Protein AF-A0A4Y9KTY2-F1 (afdb_monomer_lite)

Organism: NCBI:txid2560054

Foldseek 3Di:
DFFPDDPDLQWTQDPVRFIKGWQPVCSVVCVPGDRGFDWDWAADPDPFAGIWIAGPPPRDITGIHGPPDDTPVVVSVVVVVVPPDPDDDPPDDDDDDDDDD

Structure (mmCIF, N/CA/C/O backbone):
data_AF-A0A4Y9KTY2-F1
#
_entry.id   AF-A0A4Y9KTY2-F1
#
loop_
_atom_site.group_PDB
_atom_site.id
_atom_site.type_symbol
_atom_site.label_atom_id
_atom_site.label_alt_id
_atom_site.label_comp_id
_atom_site.label_asym_id
_atom_site.label_entity_id
_atom_site.label_seq_id
_atom_site.pdbx_PDB_ins_code
_atom_site.Cartn_x
_atom_site.Cartn_y
_atom_site.Cartn_z
_atom_site.occupancy
_atom_site.B_iso_or_equiv
_atom_site.auth_seq_id
_atom_site.auth_comp_id
_atom_site.auth_asym_id
_atom_site.auth_atom_id
_atom_site.pdbx_PDB_model_num
ATOM 1 N N . MET A 1 1 ? -11.300 4.063 4.459 1.00 90.00 1 MET A N 1
ATOM 2 C CA . MET A 1 1 ? -10.737 3.068 5.389 1.00 90.00 1 MET A CA 1
ATOM 3 C C . MET A 1 1 ? -9.596 3.715 6.153 1.00 90.00 1 MET A C 1
ATOM 5 O O . MET A 1 1 ? -8.937 4.586 5.604 1.00 90.00 1 MET A O 1
ATOM 9 N N . LYS A 1 2 ? -9.332 3.304 7.390 1.00 86.00 2 LYS A N 1
ATOM 10 C CA . LYS A 1 2 ? -8.230 3.799 8.232 1.00 86.00 2 LYS A CA 1
ATOM 11 C C . LYS A 1 2 ? -7.256 2.686 8.579 1.00 86.00 2 LYS A C 1
ATOM 13 O O . LYS A 1 2 ? -7.595 1.511 8.475 1.00 86.00 2 LYS A O 1
ATOM 18 N N . ILE A 1 3 ? -6.055 3.059 9.012 1.00 84.38 3 ILE A N 1
ATOM 19 C CA . ILE A 1 3 ? -5.030 2.098 9.423 1.00 84.38 3 ILE A CA 1
ATOM 20 C C . ILE A 1 3 ? -5.343 1.627 10.843 1.00 84.38 3 ILE A C 1
ATOM 22 O O . ILE A 1 3 ? -5.365 2.417 11.787 1.00 84.38 3 ILE A O 1
ATOM 26 N N . ARG A 1 4 ? -5.560 0.322 11.000 1.00 81.31 4 ARG A N 1
ATOM 27 C CA . ARG A 1 4 ? -5.819 -0.314 12.292 1.00 81.31 4 ARG A CA 1
ATOM 28 C C . ARG A 1 4 ? -4.532 -0.738 12.985 1.00 81.31 4 ARG A C 1
ATOM 30 O O . ARG A 1 4 ? -4.388 -0.545 14.189 1.00 81.31 4 ARG A O 1
ATOM 37 N N . THR A 1 5 ? -3.595 -1.331 12.252 1.00 75.31 5 THR A N 1
ATOM 38 C CA . THR A 1 5 ? -2.287 -1.747 12.774 1.00 75.31 5 THR A CA 1
ATOM 39 C C . THR A 1 5 ? -1.269 -1.800 11.637 1.00 75.31 5 THR A C 1
ATOM 41 O O . THR A 1 5 ? -1.588 -2.174 10.511 1.00 75.31 5 THR A O 1
ATOM 44 N N . HIS A 1 6 ? -0.031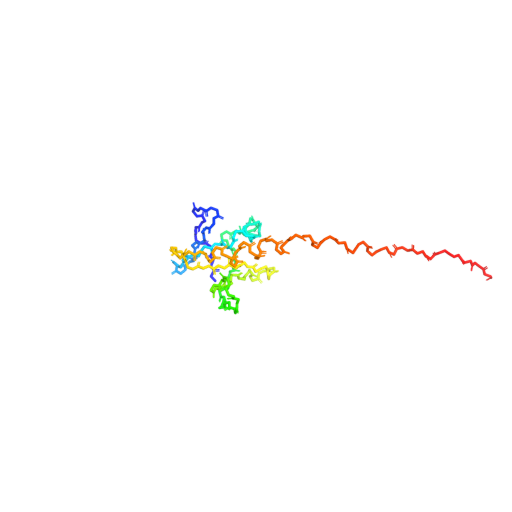 -1.425 11.947 1.00 67.88 6 HIS A N 1
ATOM 45 C CA . HIS A 1 6 ? 1.127 -1.543 11.065 1.00 67.88 6 HIS A CA 1
ATOM 46 C C . HIS A 1 6 ? 2.134 -2.474 11.754 1.00 67.88 6 HIS A C 1
ATOM 48 O O . HIS A 1 6 ? 3.025 -2.014 12.468 1.00 67.88 6 HIS A O 1
ATOM 54 N N . ALA A 1 7 ? 1.881 -3.786 11.677 1.00 53.47 7 ALA A N 1
ATOM 55 C CA . ALA A 1 7 ? 2.552 -4.781 12.525 1.00 53.47 7 ALA A CA 1
ATOM 56 C C . ALA A 1 7 ? 3.957 -5.160 12.033 1.00 53.47 7 ALA A C 1
ATOM 58 O O . ALA A 1 7 ? 4.797 -5.570 12.825 1.00 53.47 7 ALA A O 1
ATOM 59 N N . GLU A 1 8 ? 4.250 -4.974 10.753 1.00 55.88 8 GLU A N 1
ATOM 60 C CA . GLU A 1 8 ? 5.555 -5.216 10.144 1.00 55.88 8 GLU A CA 1
ATOM 61 C C . GLU A 1 8 ? 5.693 -4.162 9.045 1.00 55.88 8 GLU A C 1
ATOM 63 O O . GLU A 1 8 ? 4.695 -3.854 8.400 1.00 55.88 8 GLU A O 1
ATOM 68 N N . SER A 1 9 ? 6.873 -3.568 8.818 1.00 67.81 9 SER A N 1
ATOM 69 C CA . SER A 1 9 ? 7.013 -2.354 7.979 1.00 67.81 9 SER A CA 1
ATOM 70 C C . SER A 1 9 ? 6.463 -2.448 6.545 1.00 67.81 9 SER A C 1
ATOM 72 O O . SER A 1 9 ? 6.452 -1.451 5.836 1.00 67.81 9 SER A O 1
ATOM 74 N N . HIS A 1 10 ? 6.055 -3.639 6.114 1.00 80.44 10 HIS A N 1
ATOM 75 C CA . HIS A 1 10 ? 5.570 -3.979 4.789 1.00 80.44 10 HIS A CA 1
ATOM 76 C C . HIS A 1 10 ? 4.113 -4.476 4.762 1.00 80.44 10 HIS A C 1
ATOM 78 O O . HIS A 1 10 ? 3.642 -4.794 3.675 1.00 80.44 10 HIS A O 1
ATOM 84 N N . VAL A 1 11 ? 3.391 -4.540 5.892 1.00 88.94 11 VAL A N 1
ATOM 85 C CA . VAL A 1 11 ? 1.968 -4.938 5.938 1.00 88.94 11 VAL A CA 1
ATOM 86 C C . VAL A 1 11 ? 1.124 -3.898 6.675 1.00 88.94 11 VAL A C 1
ATOM 88 O O . VAL A 1 11 ? 1.424 -3.512 7.806 1.00 88.94 11 VAL A O 1
ATOM 91 N N . VAL A 1 12 ? 0.027 -3.482 6.042 1.00 89.44 12 VAL A N 1
ATOM 92 C CA . VAL A 1 12 ? -1.005 -2.609 6.620 1.00 89.44 12 VAL A CA 1
ATOM 93 C C . VAL A 1 12 ? -2.280 -3.411 6.853 1.00 89.44 12 VAL A C 1
ATOM 95 O O . VAL A 1 12 ? -2.798 -4.026 5.922 1.00 89.44 12 VAL A O 1
ATOM 98 N N . GLU A 1 13 ? -2.809 -3.352 8.076 1.00 91.88 13 GLU A N 1
ATOM 99 C CA . GLU A 1 13 ? -4.176 -3.772 8.391 1.00 91.88 13 GLU A CA 1
ATOM 100 C C . GLU A 1 13 ? -5.106 -2.554 8.391 1.00 91.88 13 GLU A C 1
ATOM 102 O O . GLU A 1 13 ? -4.823 -1.549 9.055 1.00 91.88 13 GLU A O 1
ATOM 107 N N . LEU A 1 14 ? -6.216 -2.648 7.661 1.00 91.62 14 LEU A N 1
ATOM 108 C CA . LEU A 1 14 ? -7.257 -1.625 7.595 1.00 91.62 14 LEU A CA 1
ATOM 109 C C . LEU A 1 14 ? -8.387 -1.896 8.604 1.00 91.62 14 LEU A C 1
ATOM 111 O O . LEU A 1 14 ? -8.494 -2.978 9.179 1.00 91.62 14 LEU A O 1
ATOM 115 N N . ASP A 1 15 ? -9.241 -0.900 8.846 1.00 91.31 15 ASP A N 1
ATOM 116 C CA . ASP A 1 15 ? -10.339 -0.983 9.822 1.00 91.31 15 ASP A CA 1
ATOM 117 C C . ASP A 1 15 ? -11.402 -2.046 9.497 1.00 91.31 15 ASP A C 1
ATOM 119 O O . ASP A 1 15 ? -12.045 -2.567 10.409 1.00 91.31 15 ASP A O 1
ATOM 123 N N . ASP A 1 16 ? -11.532 -2.420 8.224 1.00 90.00 16 ASP A N 1
ATOM 124 C CA . ASP A 1 16 ? -12.403 -3.504 7.762 1.00 90.00 16 ASP A CA 1
ATOM 125 C C . ASP A 1 16 ? -11.798 -4.906 7.979 1.00 90.00 16 ASP A C 1
ATOM 127 O O . ASP A 1 16 ? -12.425 -5.914 7.655 1.00 90.00 16 ASP A O 1
ATOM 131 N N . GLY A 1 17 ? -10.585 -4.977 8.540 1.00 91.00 17 GLY A N 1
ATOM 132 C CA . GLY A 1 17 ? -9.838 -6.209 8.782 1.00 91.00 17 GLY A CA 1
ATOM 133 C C . GLY A 1 17 ? -9.058 -6.717 7.568 1.00 91.00 17 GLY A C 1
ATOM 134 O O . GLY A 1 17 ? -8.414 -7.761 7.667 1.00 91.00 17 GLY A O 1
ATOM 135 N N . SER A 1 18 ? -9.086 -6.010 6.433 1.00 92.19 18 SER A N 1
ATOM 136 C CA . SER A 1 18 ? -8.275 -6.376 5.272 1.00 92.19 18 SER A CA 1
ATOM 137 C C . SER A 1 18 ? -6.790 -6.092 5.519 1.00 92.19 18 SER A C 1
ATOM 139 O O . SER A 1 18 ? -6.420 -5.119 6.181 1.00 92.19 18 SER A O 1
ATOM 141 N N . GLN A 1 19 ? -5.927 -6.962 4.990 1.00 93.50 19 GLN A N 1
ATOM 142 C CA . GLN A 1 19 ? -4.478 -6.879 5.159 1.00 93.50 19 GLN A CA 1
ATOM 143 C C . GLN A 1 19 ? -3.775 -6.842 3.805 1.00 93.50 19 GLN A C 1
ATOM 145 O O . GLN A 1 19 ? -4.058 -7.650 2.916 1.00 93.50 19 GLN A O 1
ATOM 150 N N . TRP A 1 20 ? -2.832 -5.912 3.672 1.00 94.25 20 TRP A N 1
ATOM 151 C CA . TRP A 1 20 ? -2.203 -5.573 2.401 1.00 94.25 20 TRP A CA 1
ATOM 152 C C . TRP A 1 20 ? -0.690 -5.495 2.542 1.00 94.25 20 TRP A C 1
ATOM 154 O O . TRP A 1 20 ? -0.183 -4.776 3.404 1.00 94.25 20 TRP A O 1
ATOM 164 N N . GLN A 1 21 ? 0.027 -6.200 1.670 1.00 93.50 21 GLN A N 1
ATOM 165 C CA . GLN A 1 21 ? 1.473 -6.063 1.543 1.00 93.50 21 GLN A CA 1
ATOM 166 C C . GLN A 1 21 ? 1.807 -4.854 0.674 1.00 93.50 21 GLN A C 1
ATOM 168 O O . GLN A 1 21 ? 1.307 -4.734 -0.443 1.00 93.50 21 GLN A O 1
ATOM 173 N N . ILE A 1 22 ? 2.682 -3.986 1.169 1.00 92.38 22 ILE A N 1
ATOM 174 C CA . ILE A 1 22 ? 3.171 -2.796 0.476 1.00 92.38 22 ILE A CA 1
ATOM 175 C C . ILE A 1 22 ? 4.273 -3.184 -0.508 1.00 92.38 22 ILE A C 1
ATOM 177 O O . ILE A 1 22 ? 5.197 -3.927 -0.170 1.00 92.38 22 ILE A O 1
ATOM 181 N N . PHE A 1 23 ? 4.200 -2.643 -1.725 1.00 92.81 23 PHE A N 1
ATOM 182 C CA . PHE A 1 23 ? 5.260 -2.808 -2.710 1.00 92.81 23 PHE A CA 1
ATOM 183 C C . PHE A 1 23 ? 6.596 -2.281 -2.160 1.00 92.81 23 PHE A C 1
ATOM 185 O O . PHE A 1 23 ? 6.646 -1.139 -1.695 1.00 92.81 23 PHE A O 1
ATOM 192 N N . PRO A 1 24 ? 7.707 -3.038 -2.261 1.00 89.44 24 PRO A N 1
ATOM 193 C CA . PRO A 1 24 ? 8.978 -2.657 -1.643 1.00 89.44 24 PRO A CA 1
ATOM 194 C C . PRO A 1 24 ? 9.491 -1.257 -2.013 1.00 89.44 24 PRO A C 1
ATOM 196 O O . PRO A 1 24 ? 10.088 -0.577 -1.182 1.00 89.44 24 PRO A O 1
ATOM 199 N N . GLY A 1 25 ? 9.247 -0.801 -3.247 1.00 90.12 25 GLY A N 1
ATOM 200 C CA . GLY A 1 25 ? 9.654 0.533 -3.702 1.00 90.12 25 GLY A CA 1
ATOM 201 C C . GLY A 1 25 ? 8.833 1.692 -3.123 1.00 90.12 25 GLY A C 1
ATO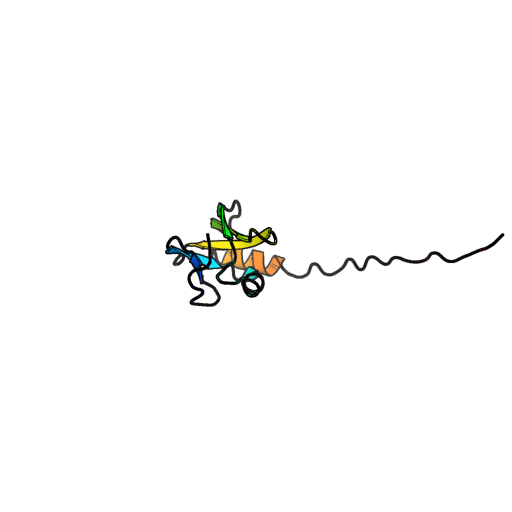M 202 O O . GLY A 1 25 ? 9.290 2.829 -3.178 1.00 90.12 25 GLY A O 1
ATOM 203 N N . ASP A 1 26 ? 7.662 1.410 -2.547 1.00 91.50 26 ASP A N 1
ATOM 204 C CA . ASP A 1 26 ? 6.721 2.418 -2.045 1.00 91.50 26 ASP A CA 1
ATOM 205 C C . ASP A 1 26 ? 6.759 2.534 -0.505 1.00 91.50 26 ASP A C 1
ATOM 207 O O . ASP A 1 26 ? 6.108 3.403 0.071 1.00 91.50 26 ASP A O 1
ATOM 211 N N . LEU A 1 27 ? 7.560 1.703 0.181 1.00 88.69 27 LEU A N 1
ATOM 212 C CA . LEU A 1 27 ? 7.671 1.677 1.650 1.00 88.69 27 LEU A CA 1
ATOM 213 C C . LEU A 1 27 ? 8.039 3.037 2.260 1.00 88.69 27 LEU A C 1
ATOM 215 O O . LEU A 1 27 ? 7.589 3.381 3.346 1.00 88.69 27 LEU A O 1
ATOM 219 N N . ALA A 1 28 ? 8.853 3.841 1.572 1.00 86.50 28 ALA A N 1
ATOM 220 C CA . ALA A 1 28 ? 9.213 5.169 2.068 1.00 86.50 28 ALA A CA 1
ATOM 221 C C . ALA A 1 28 ? 8.003 6.122 2.117 1.00 86.50 28 ALA A C 1
ATOM 223 O O . ALA A 1 28 ? 7.950 7.006 2.970 1.00 86.50 28 ALA A O 1
ATOM 224 N N . THR A 1 29 ? 7.023 5.940 1.228 1.00 86.94 29 THR A N 1
ATOM 225 C CA . THR A 1 29 ? 5.811 6.767 1.159 1.00 86.94 29 THR A CA 1
ATOM 226 C C . THR A 1 29 ? 4.895 6.524 2.357 1.00 86.94 29 THR A C 1
ATOM 228 O O . THR A 1 29 ? 4.264 7.465 2.838 1.00 86.94 29 THR A O 1
ATOM 231 N N . THR A 1 30 ? 4.856 5.298 2.886 1.00 85.62 30 THR A N 1
ATOM 232 C CA . THR A 1 30 ? 3.991 4.947 4.023 1.00 85.62 30 THR A CA 1
ATOM 233 C C . THR A 1 30 ? 4.509 5.467 5.363 1.00 85.62 30 THR A C 1
ATOM 235 O O . THR A 1 30 ? 3.739 5.544 6.315 1.00 85.62 30 THR A O 1
ATOM 238 N N . LEU A 1 31 ? 5.766 5.925 5.443 1.00 80.94 31 LEU A N 1
ATOM 239 C CA . LEU A 1 31 ? 6.342 6.512 6.664 1.00 80.94 31 LEU A CA 1
ATOM 240 C C . LEU A 1 31 ? 5.614 7.780 7.140 1.00 80.94 31 LEU A C 1
ATOM 242 O O . LEU A 1 31 ? 5.668 8.115 8.321 1.00 80.94 31 LEU A O 1
ATOM 246 N N . SER A 1 32 ? 4.945 8.490 6.230 1.00 79.56 32 SER A N 1
ATOM 247 C CA . SER A 1 32 ? 4.169 9.695 6.549 1.00 79.56 32 SER A CA 1
ATOM 248 C C . SER A 1 32 ? 2.733 9.388 6.984 1.00 79.56 32 SER A C 1
ATOM 250 O O . SER A 1 32 ? 2.009 10.301 7.388 1.00 79.56 32 SER A O 1
ATOM 252 N N . TRP A 1 33 ? 2.290 8.133 6.870 1.00 85.25 33 TRP A N 1
ATOM 253 C CA . TRP A 1 33 ? 0.925 7.742 7.202 1.00 85.25 33 TRP A CA 1
ATOM 254 C C . TRP A 1 33 ? 0.764 7.562 8.709 1.00 85.25 33 TRP A C 1
ATOM 256 O O . TRP A 1 33 ? 1.643 7.061 9.406 1.00 85.25 33 TRP A O 1
ATOM 266 N N . LYS A 1 34 ? -0.389 7.988 9.215 1.00 84.25 34 LYS A N 1
ATOM 267 C CA . LYS A 1 34 ? -0.774 7.883 10.621 1.00 84.25 34 LYS A CA 1
ATOM 268 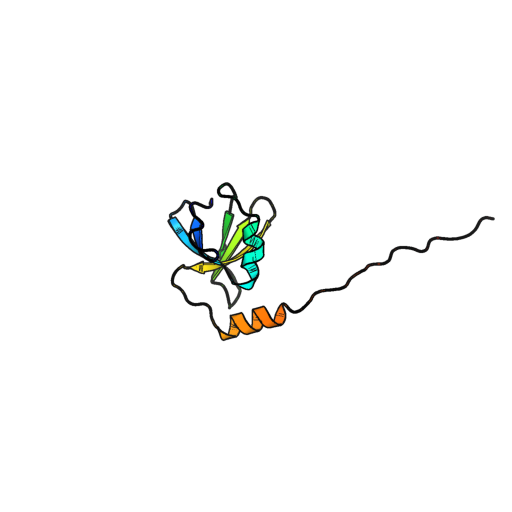C C . LYS A 1 34 ? -1.983 6.955 10.747 1.00 84.25 34 LYS A C 1
ATOM 270 O O . LYS A 1 34 ? -2.681 6.755 9.754 1.00 84.25 34 LYS A O 1
ATOM 275 N N . PRO A 1 35 ? -2.289 6.424 11.941 1.00 84.19 35 PRO A N 1
ATOM 276 C CA . PRO A 1 35 ? -3.502 5.631 12.157 1.00 84.19 35 PRO A CA 1
ATOM 277 C C . PRO A 1 35 ? -4.786 6.310 11.649 1.00 84.19 35 PRO A C 1
ATOM 279 O O . PRO A 1 35 ? -5.689 5.657 11.135 1.00 84.19 35 PRO A O 1
ATOM 282 N N . GLU A 1 36 ? -4.857 7.640 11.736 1.00 86.62 36 GLU A N 1
ATOM 283 C CA . GLU A 1 36 ? -6.008 8.434 11.301 1.00 86.62 36 GLU A CA 1
ATOM 284 C C . GLU A 1 36 ? -6.030 8.726 9.794 1.00 86.62 36 GLU A C 1
ATOM 286 O O . GLU A 1 36 ? -6.996 9.326 9.318 1.00 86.62 36 GLU A O 1
ATOM 291 N N . THR A 1 37 ? -4.986 8.341 9.049 1.00 87.69 37 THR A N 1
ATOM 292 C CA . THR A 1 37 ? -4.920 8.528 7.598 1.00 87.69 37 THR A CA 1
ATOM 293 C C . THR A 1 37 ? -6.079 7.793 6.939 1.00 87.69 37 THR A C 1
ATOM 295 O O . THR A 1 37 ? -6.228 6.578 7.066 1.00 87.69 37 THR A O 1
ATOM 298 N N . GLU A 1 38 ? -6.888 8.552 6.207 1.00 91.69 38 GLU A N 1
ATOM 299 C CA . GLU A 1 3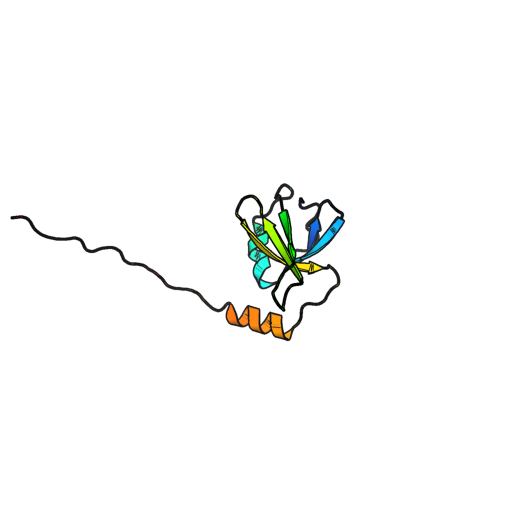8 ? -7.984 8.014 5.418 1.00 91.69 38 GLU A CA 1
ATOM 300 C C . GLU A 1 38 ? -7.440 7.505 4.077 1.00 91.69 38 GLU A C 1
ATOM 302 O O . GLU A 1 38 ? -6.840 8.251 3.298 1.00 91.69 38 GLU A O 1
ATOM 307 N N . LEU A 1 39 ? -7.648 6.219 3.827 1.00 93.62 39 LEU A N 1
ATOM 308 C CA . LEU A 1 39 ? -7.207 5.483 2.656 1.00 93.62 39 LEU A CA 1
ATOM 309 C C . LEU A 1 39 ? -8.405 4.994 1.839 1.00 93.62 39 LEU A C 1
ATOM 311 O O . LEU A 1 39 ? -9.425 4.544 2.375 1.00 93.62 39 LEU A O 1
ATOM 315 N N . HIS A 1 40 ? -8.236 5.022 0.524 1.00 94.50 40 HIS A N 1
ATOM 316 C CA . HIS A 1 40 ? -9.111 4.366 -0.438 1.00 94.50 40 HIS A CA 1
ATOM 317 C C . HIS A 1 40 ? -8.361 3.232 -1.124 1.00 94.50 40 HIS A C 1
ATOM 319 O O . HIS A 1 40 ? -7.207 3.403 -1.512 1.00 94.50 40 HIS A O 1
ATOM 325 N N . LEU A 1 41 ? -9.027 2.095 -1.294 1.00 94.88 41 LEU A N 1
ATOM 326 C CA . LEU A 1 41 ? -8.508 0.975 -2.063 1.00 94.88 41 LEU A CA 1
ATOM 327 C C . LEU A 1 41 ? -9.079 1.028 -3.484 1.00 94.88 41 LEU A C 1
ATOM 329 O O . LEU A 1 41 ? -10.293 1.098 -3.671 1.00 94.88 41 LEU A O 1
ATOM 333 N N . GLU A 1 42 ? -8.205 0.980 -4.482 1.00 95.06 42 GLU A N 1
ATOM 334 C CA . GLU A 1 42 ? -8.567 0.949 -5.900 1.00 95.06 42 GLU A CA 1
ATOM 335 C C . GLU A 1 42 ? -7.960 -0.297 -6.568 1.00 95.06 42 GLU A C 1
ATOM 337 O O . GLU A 1 42 ? -6.821 -0.649 -6.251 1.00 95.06 42 GLU A O 1
ATOM 342 N N . PRO A 1 43 ? -8.654 -0.963 -7.511 1.00 93.75 43 PRO A N 1
ATOM 343 C CA . PRO A 1 43 ? -8.046 -2.028 -8.302 1.00 93.75 43 PRO A CA 1
ATOM 344 C C . PRO A 1 43 ? -6.925 -1.459 -9.179 1.00 93.75 43 PRO A C 1
ATOM 346 O O . PRO A 1 43 ? -7.078 -0.419 -9.828 1.00 93.75 43 PRO A O 1
ATOM 349 N N . SER A 1 44 ? -5.794 -2.155 -9.209 1.00 92.06 44 SER A N 1
ATOM 350 C CA . SER A 1 44 ? -4.667 -1.808 -10.065 1.00 92.06 44 SER A CA 1
ATOM 351 C C . SER A 1 44 ? -4.880 -2.365 -11.473 1.00 92.06 44 SER A C 1
ATOM 353 O O . SER A 1 44 ? -5.504 -3.406 -11.668 1.00 92.06 44 SER A O 1
ATOM 355 N N . ARG A 1 45 ? -4.364 -1.653 -12.477 1.00 87.56 45 ARG A N 1
ATOM 356 C CA . ARG A 1 45 ? -4.296 -2.129 -13.874 1.00 87.56 45 ARG A CA 1
ATOM 357 C C . ARG A 1 45 ? -2.895 -2.597 -14.260 1.00 87.56 45 ARG A C 1
ATOM 359 O O . ARG A 1 45 ? -2.652 -2.915 -15.420 1.00 87.56 45 ARG A O 1
ATOM 366 N N . ASP A 1 46 ? -1.975 -2.536 -13.309 1.00 80.94 46 ASP A N 1
ATOM 367 C CA . ASP A 1 46 ? -0.583 -2.900 -13.487 1.00 80.94 46 ASP A CA 1
ATOM 368 C C . ASP A 1 46 ? -0.394 -4.417 -13.341 1.00 80.94 46 ASP A C 1
ATOM 370 O O . ASP A 1 46 ? -1.201 -5.089 -12.705 1.00 80.94 46 ASP A O 1
ATOM 374 N N . GLN A 1 47 ? 0.666 -4.963 -13.936 1.00 81.75 47 GLN A N 1
ATOM 375 C CA . GLN A 1 47 ? 0.944 -6.404 -13.866 1.00 81.75 47 GLN A CA 1
ATOM 376 C C . GLN A 1 47 ? 1.610 -6.812 -12.545 1.00 81.75 47 GLN A C 1
ATOM 378 O O . GLN A 1 47 ? 1.630 -7.993 -12.207 1.00 81.75 47 GLN A O 1
ATOM 383 N N . VAL A 1 48 ? 2.153 -5.847 -11.795 1.00 85.06 48 VAL A N 1
ATOM 384 C CA . VAL A 1 48 ? 2.943 -6.111 -10.586 1.00 85.06 48 VAL A CA 1
ATOM 385 C C . VAL A 1 48 ? 2.081 -6.109 -9.326 1.00 85.06 48 VAL A C 1
ATOM 387 O O . VAL A 1 48 ? 2.380 -6.822 -8.374 1.00 85.06 48 VAL A O 1
ATOM 390 N N . SER A 1 49 ? 1.018 -5.303 -9.302 1.00 92.62 49 SER A N 1
ATOM 391 C CA . SER A 1 49 ? 0.163 -5.079 -8.128 1.00 92.62 49 SER A CA 1
ATOM 392 C C . SER A 1 49 ? -1.291 -5.392 -8.434 1.00 92.62 49 SER A C 1
ATOM 394 O O . SER A 1 49 ? -1.755 -5.128 -9.539 1.00 92.62 49 SER A O 1
ATOM 396 N N . SER A 1 50 ? -2.034 -5.897 -7.448 1.00 92.62 50 SER A N 1
ATOM 397 C CA . SER A 1 50 ? -3.471 -6.140 -7.612 1.00 92.62 50 SER A CA 1
ATOM 398 C C . SER A 1 50 ? -4.297 -4.899 -7.280 1.00 92.62 50 SER A C 1
ATOM 400 O O . SER A 1 50 ? -5.325 -4.655 -7.909 1.00 92.62 50 SER A O 1
ATOM 402 N N . HIS A 1 51 ? -3.834 -4.079 -6.330 1.00 96.06 51 HIS A N 1
ATOM 403 C CA . HIS A 1 51 ? -4.538 -2.886 -5.865 1.00 96.06 51 HIS A CA 1
ATOM 404 C C . HIS A 1 51 ? -3.586 -1.721 -5.575 1.00 96.06 51 HIS A C 1
ATOM 406 O O . HIS A 1 51 ? -2.359 -1.854 -5.553 1.00 96.06 51 HIS A O 1
ATOM 412 N N . VAL A 1 52 ? -4.180 -0.553 -5.345 1.00 95.62 52 VAL A N 1
ATOM 413 C CA . VAL A 1 52 ? -3.505 0.672 -4.930 1.00 95.62 52 VAL A CA 1
ATOM 414 C C . VAL A 1 52 ? -4.233 1.261 -3.728 1.00 95.62 52 VAL A C 1
ATOM 416 O O . VAL A 1 52 ? -5.441 1.486 -3.783 1.00 95.62 52 VAL A O 1
ATOM 419 N N . LEU A 1 53 ? -3.487 1.551 -2.664 1.00 95.00 53 LEU A N 1
ATOM 420 C CA . LEU A 1 53 ? -3.951 2.382 -1.558 1.00 95.00 53 LEU A CA 1
ATOM 421 C C . LEU A 1 53 ? -3.693 3.851 -1.886 1.00 95.00 53 LEU A C 1
ATOM 423 O O . LEU A 1 53 ? -2.581 4.228 -2.259 1.00 95.00 53 LEU A O 1
ATOM 427 N N . VAL A 1 54 ? -4.722 4.680 -1.744 1.00 94.88 54 VAL A N 1
ATOM 428 C CA . VAL A 1 54 ? -4.685 6.113 -2.037 1.00 94.88 54 VAL A CA 1
ATOM 429 C C . VAL A 1 54 ? -4.991 6.890 -0.768 1.00 94.88 54 VAL A C 1
ATOM 431 O O . VAL A 1 54 ? -6.089 6.773 -0.227 1.00 94.88 54 VAL A O 1
ATOM 434 N N . ASN A 1 55 ? -4.051 7.718 -0.319 1.00 92.81 55 ASN A N 1
ATOM 435 C CA . ASN A 1 55 ? -4.290 8.647 0.778 1.00 92.81 55 ASN A CA 1
ATOM 436 C C . ASN A 1 55 ? -5.231 9.765 0.312 1.00 92.81 55 ASN A C 1
ATOM 438 O O . ASN A 1 55 ? -4.955 10.477 -0.656 1.00 92.81 55 ASN A O 1
ATOM 442 N N . ALA A 1 56 ? -6.361 9.922 0.997 1.00 92.00 56 ALA A N 1
ATOM 443 C CA . ALA A 1 56 ? -7.374 10.907 0.646 1.00 92.00 56 ALA A CA 1
ATOM 444 C C . ALA A 1 56 ? -6.877 12.354 0.812 1.00 92.00 56 ALA A C 1
ATOM 446 O O . ALA A 1 56 ? -7.317 13.236 0.075 1.00 92.00 56 ALA A O 1
ATOM 447 N N . ALA A 1 57 ? -5.961 12.594 1.756 1.00 89.62 57 ALA A N 1
ATOM 448 C CA . ALA A 1 57 ? -5.504 13.930 2.126 1.00 89.62 57 ALA A CA 1
ATOM 449 C C . ALA A 1 57 ? -4.506 14.521 1.120 1.00 89.62 57 ALA A C 1
ATOM 451 O O . ALA A 1 57 ? -4.629 15.684 0.744 1.00 89.62 57 ALA A O 1
ATOM 452 N N . AS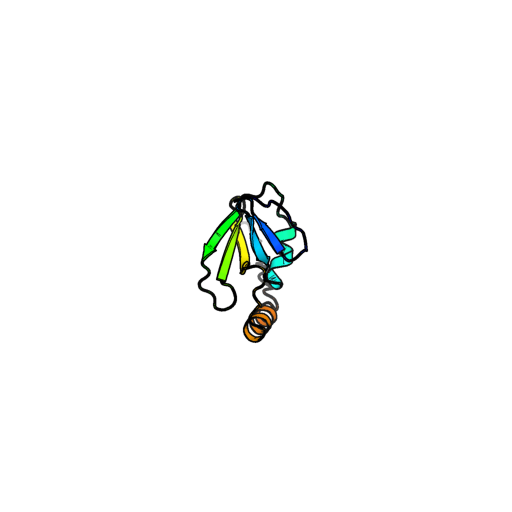P A 1 58 ? -3.525 13.730 0.682 1.00 90.94 58 ASP A N 1
ATOM 453 C CA . ASP A 1 58 ? -2.419 14.192 -0.173 1.00 90.94 58 ASP A CA 1
ATOM 454 C C . ASP A 1 58 ? -2.359 13.490 -1.538 1.00 90.94 58 ASP A C 1
ATOM 456 O O . ASP A 1 58 ? -1.505 13.809 -2.365 1.00 90.94 58 ASP A O 1
ATOM 460 N N . ARG A 1 59 ? -3.282 12.553 -1.795 1.00 92.12 59 ARG A N 1
ATOM 461 C CA . ARG A 1 59 ? -3.376 11.764 -3.031 1.00 92.12 59 ARG A CA 1
ATOM 462 C C . ARG A 1 59 ? -2.155 10.887 -3.307 1.00 92.12 59 ARG A C 1
ATOM 464 O O . ARG A 1 59 ? -2.037 10.382 -4.426 1.00 92.12 59 ARG A O 1
ATOM 471 N N . THR A 1 60 ? -1.285 10.658 -2.321 1.00 91.19 60 THR A N 1
ATOM 472 C CA . THR A 1 60 ? -0.197 9.681 -2.436 1.00 91.19 60 THR A CA 1
ATOM 473 C C . THR A 1 60 ? -0.766 8.288 -2.684 1.00 91.19 60 THR A C 1
ATOM 475 O O . THR A 1 60 ? -1.832 7.929 -2.181 1.00 91.19 60 THR A O 1
ATOM 478 N N . ARG A 1 61 ? -0.075 7.519 -3.529 1.00 93.56 61 ARG A N 1
ATOM 479 C CA . ARG A 1 61 ? -0.518 6.209 -4.014 1.00 93.56 61 ARG A CA 1
ATOM 480 C C . ARG A 1 61 ? 0.554 5.178 -3.704 1.00 93.56 61 ARG A C 1
ATOM 482 O O . ARG A 1 61 ? 1.724 5.430 -3.975 1.00 93.56 61 ARG A O 1
ATOM 489 N N . VAL A 1 62 ? 0.143 4.035 -3.174 1.00 93.56 62 VAL A N 1
ATOM 490 C CA . VAL A 1 62 ? 1.028 2.924 -2.815 1.00 93.56 62 VAL A CA 1
ATOM 491 C C . VAL A 1 62 ? 0.470 1.641 -3.404 1.00 93.56 62 VAL A C 1
ATOM 493 O O . VAL A 1 62 ? -0.708 1.330 -3.224 1.00 93.56 62 VAL A O 1
ATOM 496 N N . ARG A 1 63 ? 1.308 0.904 -4.128 1.00 95.50 63 ARG A N 1
ATOM 497 C CA . ARG A 1 63 ? 0.948 -0.388 -4.718 1.00 95.50 63 ARG A CA 1
ATOM 498 C C . ARG A 1 63 ? 0.888 -1.465 -3.647 1.00 95.50 63 ARG A C 1
ATOM 500 O O . ARG A 1 63 ? 1.763 -1.520 -2.781 1.00 95.50 63 ARG A O 1
ATOM 507 N N . VAL A 1 64 ? -0.112 -2.338 -3.743 1.00 95.31 64 VAL A N 1
ATOM 508 C CA . VAL A 1 64 ? -0.304 -3.432 -2.790 1.00 95.31 64 VAL A CA 1
ATOM 509 C C . VAL A 1 64 ? -0.775 -4.736 -3.443 1.00 95.31 64 VAL A C 1
ATOM 511 O O . VAL A 1 64 ? -1.363 -4.734 -4.529 1.00 95.31 64 VAL A O 1
ATOM 514 N N . ILE A 1 65 ? -0.528 -5.843 -2.741 1.00 95.38 65 ILE A N 1
ATOM 515 C CA . ILE A 1 65 ? -1.138 -7.166 -2.962 1.00 95.38 65 ILE A CA 1
ATOM 516 C C . ILE A 1 65 ? -1.741 -7.683 -1.652 1.00 95.38 65 ILE A C 1
ATOM 518 O O . ILE A 1 65 ? -1.442 -7.137 -0.584 1.00 95.38 65 ILE A O 1
ATOM 522 N N . ALA A 1 66 ? -2.605 -8.700 -1.711 1.00 94.06 66 ALA A N 1
ATOM 523 C CA . ALA A 1 66 ? -3.205 -9.239 -0.496 1.00 94.06 66 ALA A CA 1
ATOM 524 C C . ALA A 1 66 ? -2.128 -9.874 0.400 1.00 94.06 66 ALA A C 1
ATOM 526 O O . ALA A 1 66 ? -1.152 -10.457 -0.080 1.00 94.06 66 ALA A O 1
ATOM 527 N N . ALA A 1 67 ? -2.288 -9.761 1.719 1.00 90.81 67 ALA A N 1
ATOM 528 C CA . ALA A 1 67 ? -1.364 -10.405 2.641 1.00 90.81 67 ALA A CA 1
ATOM 529 C C . ALA A 1 67 ? -1.345 -11.931 2.448 1.00 90.81 67 ALA A C 1
ATOM 531 O O . ALA A 1 67 ? -2.383 -12.586 2.412 1.00 90.81 67 ALA A O 1
ATOM 532 N N . GLY A 1 68 ? -0.141 -12.487 2.317 1.00 88.00 68 GLY A N 1
ATOM 533 C CA . GLY A 1 68 ? 0.102 -13.906 2.055 1.00 88.00 68 GLY A CA 1
ATOM 534 C C . GLY A 1 68 ? 0.325 -14.230 0.576 1.00 88.00 68 GLY A C 1
ATOM 535 O O . GLY A 1 68 ? 0.811 -15.318 0.274 1.00 88.00 68 GLY A O 1
ATOM 536 N N . GLU A 1 69 ? 0.041 -13.297 -0.337 1.00 90.56 69 GLU A N 1
ATOM 537 C CA . GLU A 1 69 ? 0.448 -13.426 -1.736 1.00 90.56 69 GLU A CA 1
ATOM 538 C C . GLU A 1 69 ? 1.943 -13.132 -1.911 1.00 90.56 69 GLU A C 1
ATOM 540 O O . GLU A 1 69 ? 2.580 -12.486 -1.074 1.00 90.56 69 GLU A O 1
ATOM 545 N N . ALA A 1 70 ? 2.508 -13.644 -3.005 1.00 89.75 70 ALA A N 1
ATOM 546 C CA . ALA A 1 70 ? 3.893 -13.415 -3.381 1.00 89.75 70 ALA A CA 1
ATOM 547 C C . ALA A 1 70 ? 3.967 -12.408 -4.527 1.00 89.75 70 ALA A C 1
ATOM 549 O O . ALA A 1 70 ? 3.225 -12.495 -5.506 1.00 89.75 70 ALA A O 1
ATOM 550 N N . TRP A 1 71 ? 4.911 -11.479 -4.422 1.00 90.12 71 TRP A N 1
ATOM 551 C CA . TRP A 1 71 ? 5.209 -10.565 -5.509 1.00 90.12 71 TRP A CA 1
ATOM 552 C C . TRP A 1 71 ? 5.803 -11.311 -6.715 1.00 90.12 71 TRP A C 1
ATOM 554 O O . TRP A 1 71 ? 6.633 -12.203 -6.531 1.00 90.12 71 TRP A O 1
ATOM 564 N N . PRO A 1 72 ? 5.462 -10.922 -7.955 1.00 87.06 72 PRO A N 1
ATOM 565 C CA . PRO A 1 72 ? 6.096 -11.482 -9.143 1.00 87.06 72 PRO A CA 1
ATOM 566 C C . PRO A 1 72 ? 7.558 -11.011 -9.248 1.00 87.06 72 PRO A C 1
ATOM 568 O O . PRO A 1 72 ? 7.832 -9.901 -9.699 1.00 87.06 72 PRO A O 1
ATOM 571 N N . ASP A 1 73 ? 8.516 -11.855 -8.841 1.00 81.31 73 ASP A N 1
ATOM 572 C CA . ASP A 1 73 ? 9.943 -11.505 -8.705 1.00 81.31 73 ASP A CA 1
ATOM 573 C C . ASP A 1 73 ? 10.564 -10.820 -9.935 1.00 81.31 73 ASP A C 1
ATOM 575 O O . ASP A 1 73 ? 11.382 -9.909 -9.789 1.00 81.31 73 ASP A O 1
ATOM 579 N N . GLY A 1 74 ? 10.224 -11.280 -11.145 1.00 82.69 74 GLY A N 1
ATOM 580 C CA . GLY A 1 74 ? 10.733 -10.717 -12.401 1.00 82.69 74 GLY A CA 1
ATOM 581 C C . GLY A 1 74 ? 10.275 -9.274 -12.597 1.00 82.69 74 GLY A C 1
ATOM 582 O O . GLY A 1 74 ? 11.098 -8.364 -12.681 1.00 82.69 74 GLY A O 1
ATOM 583 N N . GLU A 1 75 ? 8.962 -9.070 -12.543 1.00 83.00 75 GLU A N 1
ATOM 584 C CA . GLU A 1 75 ? 8.320 -7.766 -12.697 1.00 83.00 75 GLU A CA 1
ATOM 585 C C . GLU A 1 75 ? 8.724 -6.783 -11.589 1.00 83.00 75 GLU A C 1
ATOM 587 O O . GLU A 1 75 ? 9.008 -5.617 -11.856 1.00 83.00 75 GLU A O 1
ATOM 592 N N . VAL A 1 76 ? 8.840 -7.248 -10.336 1.00 83.38 76 VAL A N 1
ATOM 593 C CA . VAL A 1 76 ? 9.335 -6.412 -9.231 1.00 83.38 76 VAL A CA 1
ATOM 594 C C . VAL A 1 76 ? 10.771 -5.973 -9.480 1.00 83.38 76 VAL A C 1
ATOM 596 O O . VAL A 1 76 ? 11.091 -4.797 -9.307 1.00 83.38 76 VAL A O 1
ATOM 599 N N . LYS A 1 77 ? 11.653 -6.889 -9.897 1.00 83.00 77 LYS A N 1
ATOM 600 C CA . LYS A 1 77 ? 13.047 -6.542 -10.198 1.00 83.00 77 LYS A CA 1
ATOM 601 C C . LYS A 1 77 ? 13.131 -5.518 -11.317 1.00 83.00 77 LYS A C 1
ATOM 603 O O . LYS A 1 77 ? 13.927 -4.588 -11.203 1.00 83.00 77 LYS A O 1
ATOM 608 N N . ASP A 1 78 ? 12.342 -5.661 -12.371 1.00 83.25 78 ASP A N 1
ATOM 609 C CA . ASP A 1 78 ? 12.370 -4.723 -13.489 1.00 83.25 78 ASP A CA 1
ATOM 610 C C . ASP A 1 78 ? 11.754 -3.366 -13.119 1.00 83.25 78 ASP A C 1
ATOM 612 O O . ASP A 1 78 ? 12.355 -2.328 -13.414 1.00 83.25 78 ASP A O 1
ATOM 616 N N . ALA A 1 79 ? 10.674 -3.348 -12.332 1.00 81.69 79 ALA A N 1
ATOM 617 C CA . ALA A 1 79 ? 10.107 -2.125 -11.763 1.00 81.69 79 ALA A CA 1
ATOM 618 C C . ALA A 1 79 ? 11.098 -1.382 -10.844 1.00 81.69 79 ALA A C 1
ATOM 620 O O . ALA A 1 79 ? 11.202 -0.155 -10.899 1.00 81.69 79 ALA A O 1
ATOM 621 N N . LEU A 1 80 ? 11.868 -2.105 -10.023 1.00 82.38 80 LEU A N 1
ATOM 622 C CA . LEU A 1 80 ? 12.880 -1.515 -9.137 1.00 82.38 80 LEU A CA 1
ATOM 623 C C . LEU A 1 80 ? 14.135 -1.051 -9.894 1.00 82.38 80 LEU A C 1
ATOM 625 O O . LEU A 1 80 ? 14.740 -0.049 -9.516 1.00 82.38 80 LEU A O 1
ATOM 629 N N . LYS A 1 81 ? 14.527 -1.728 -10.983 1.00 79.94 81 LYS A N 1
ATOM 630 C CA . LYS A 1 81 ? 15.632 -1.286 -11.857 1.00 79.94 81 LYS A CA 1
ATOM 631 C C . LYS A 1 81 ? 15.271 -0.028 -12.650 1.00 79.94 81 LYS A C 1
ATOM 633 O O . LYS A 1 81 ? 16.125 0.843 -12.819 1.00 79.94 81 LYS A O 1
ATOM 638 N N . GLY A 1 82 ? 14.024 0.076 -13.116 1.00 58.97 82 GLY A N 1
ATOM 639 C CA . GLY A 1 82 ? 13.503 1.246 -13.830 1.00 58.97 82 GLY A CA 1
ATOM 640 C C . GLY A 1 82 ? 13.417 2.510 -12.965 1.00 58.97 82 GLY A C 1
ATOM 641 O O . GLY A 1 82 ? 13.448 3.617 -13.492 1.00 58.97 82 GLY A O 1
ATOM 642 N N . ALA A 1 83 ? 13.408 2.367 -11.635 1.00 57.38 83 ALA A N 1
ATOM 643 C CA . ALA A 1 83 ? 13.395 3.478 -10.680 1.00 57.38 83 ALA A CA 1
ATOM 644 C C . ALA A 1 83 ? 14.749 4.219 -10.542 1.00 57.38 83 ALA A C 1
ATOM 646 O O . ALA A 1 83 ? 14.911 5.080 -9.671 1.00 57.38 83 ALA A O 1
ATOM 647 N N . ARG A 1 84 ? 15.744 3.927 -11.396 1.00 44.69 84 ARG A N 1
ATOM 648 C CA . ARG A 1 84 ? 17.028 4.640 -11.415 1.00 44.69 84 ARG A CA 1
ATOM 649 C C . ARG A 1 84 ? 16.891 6.025 -12.072 1.00 44.69 84 ARG A C 1
ATOM 651 O O . ARG A 1 84 ? 17.107 6.183 -13.264 1.00 44.69 84 ARG A O 1
ATOM 658 N N . VAL A 1 85 ? 16.647 7.020 -11.212 1.00 45.44 85 VAL A N 1
ATOM 659 C CA . VAL A 1 85 ? 16.968 8.460 -11.338 1.00 45.44 85 VAL A CA 1
ATOM 660 C C . VAL A 1 85 ? 16.207 9.248 -12.418 1.00 45.44 85 VAL A C 1
ATOM 662 O O . VAL A 1 85 ? 16.722 9.518 -13.496 1.00 45.44 85 VAL A O 1
ATOM 665 N N . LEU A 1 86 ? 15.056 9.815 -12.037 1.00 42.28 86 LEU A N 1
ATOM 666 C CA . LEU A 1 86 ? 14.693 11.160 -12.497 1.00 42.28 86 LEU A CA 1
ATOM 667 C C . LEU A 1 86 ? 15.395 12.186 -11.590 1.00 42.28 86 LEU A C 1
ATOM 669 O O . LEU A 1 86 ? 14.817 12.716 -10.646 1.00 42.28 86 LEU A O 1
ATOM 673 N N . ARG A 1 87 ? 16.676 12.456 -11.857 1.00 54.91 87 ARG A N 1
ATOM 674 C CA . ARG A 1 87 ? 17.286 13.754 -11.542 1.00 54.91 87 ARG A CA 1
ATOM 675 C C . ARG A 1 87 ? 17.569 14.434 -12.870 1.00 54.91 87 ARG A C 1
ATOM 677 O O . ARG A 1 87 ? 18.387 13.952 -13.642 1.00 54.91 87 ARG A O 1
ATOM 684 N N . VAL A 1 88 ? 16.857 15.528 -13.098 1.00 44.84 88 VAL A N 1
ATOM 685 C CA . VAL A 1 88 ? 17.344 16.893 -13.350 1.00 44.84 88 VAL A CA 1
ATOM 686 C C . VAL A 1 88 ? 16.282 17.589 -14.199 1.00 44.84 88 VAL A C 1
ATOM 688 O O . VAL A 1 88 ? 16.109 17.294 -15.375 1.00 44.84 88 VAL A O 1
ATOM 691 N N . ALA A 1 89 ? 15.620 18.565 -13.592 1.00 42.34 89 ALA A N 1
ATOM 692 C CA . ALA A 1 89 ? 15.303 19.810 -14.269 1.00 42.34 89 ALA A 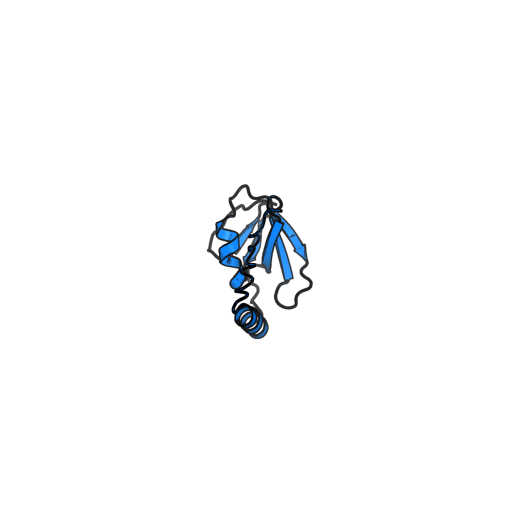CA 1
ATOM 693 C C . ALA A 1 89 ? 15.556 20.921 -13.248 1.00 42.34 89 ALA A C 1
ATOM 695 O O . ALA A 1 89 ? 14.648 21.421 -12.591 1.00 42.34 89 ALA A O 1
ATOM 696 N N . GLU A 1 90 ? 16.836 21.243 -13.061 1.00 49.53 90 GLU A N 1
ATOM 697 C CA . GLU A 1 90 ? 17.218 22.567 -12.592 1.00 49.53 90 GLU A CA 1
ATOM 698 C C . GLU A 1 90 ? 16.832 23.523 -13.730 1.00 49.53 90 GLU A C 1
ATOM 700 O O . GLU A 1 90 ? 17.551 23.669 -14.717 1.00 49.53 90 GLU A O 1
ATOM 705 N N . VAL A 1 91 ? 15.613 24.065 -13.674 1.00 48.44 91 VAL A N 1
ATOM 706 C CA . VAL A 1 91 ? 15.203 25.140 -14.578 1.00 48.44 91 VAL A CA 1
ATOM 707 C C . VAL A 1 91 ? 15.782 26.418 -13.998 1.00 48.44 91 VAL A C 1
ATOM 709 O O . VAL A 1 91 ? 15.211 27.030 -13.098 1.00 48.44 91 VAL A O 1
ATOM 712 N N . GLY A 1 92 ? 16.953 26.784 -14.511 1.00 47.09 92 GLY A N 1
ATOM 713 C CA . GLY A 1 92 ? 17.496 28.120 -14.361 1.00 47.09 92 GLY A CA 1
ATOM 714 C C . GLY A 1 92 ? 16.525 29.135 -14.960 1.00 47.09 92 GLY A C 1
ATOM 715 O O . GLY A 1 92 ? 16.320 29.183 -16.169 1.00 47.09 92 GLY A O 1
ATOM 716 N N . THR A 1 93 ? 15.941 29.957 -14.099 1.00 45.69 93 THR A N 1
ATOM 717 C CA . THR A 1 93 ? 15.633 31.351 -14.419 1.00 45.69 93 THR A CA 1
ATOM 718 C C . THR A 1 93 ? 16.632 32.116 -13.548 1.00 45.69 93 THR A C 1
ATOM 720 O O . THR A 1 93 ? 16.741 31.827 -12.364 1.00 45.69 93 THR A O 1
ATOM 723 N N . GLU A 1 94 ? 17.561 32.911 -14.065 1.00 46.28 94 GLU A N 1
ATOM 724 C CA . GLU A 1 94 ? 17.365 34.139 -14.833 1.00 46.28 94 GLU A CA 1
ATOM 725 C C . GLU A 1 94 ? 18.545 34.360 -15.810 1.00 46.28 94 GLU A C 1
ATOM 727 O O . GLU A 1 94 ? 19.645 33.846 -15.590 1.00 46.28 94 GLU A O 1
ATOM 732 N N . PRO A 1 95 ? 18.367 35.182 -16.861 1.00 42.72 95 PRO A N 1
ATOM 733 C CA . PRO A 1 95 ? 18.941 36.522 -16.731 1.00 42.72 95 PRO A CA 1
ATOM 734 C C . PRO A 1 95 ? 18.071 37.612 -17.373 1.00 42.72 95 PRO A C 1
ATOM 736 O O . PRO A 1 95 ? 17.973 37.705 -18.594 1.00 42.72 95 PRO A O 1
ATOM 739 N N . SER A 1 96 ? 17.537 38.517 -16.551 1.00 44.41 96 SER A N 1
ATOM 740 C CA . SER A 1 96 ? 17.085 39.836 -17.008 1.00 44.41 96 SER A CA 1
ATOM 741 C C . SER A 1 96 ? 17.959 40.925 -16.388 1.00 44.41 96 SER A C 1
ATOM 743 O O . SER A 1 96 ? 17.657 41.514 -15.356 1.00 44.41 96 SER A O 1
ATOM 745 N N . ARG A 1 97 ? 19.078 41.197 -17.056 1.00 46.84 97 ARG A N 1
ATOM 746 C CA . ARG A 1 97 ? 19.830 42.463 -17.040 1.00 46.84 97 ARG A CA 1
ATOM 747 C C . ARG A 1 97 ? 20.148 42.713 -18.520 1.00 46.84 97 ARG A C 1
ATOM 749 O O . ARG A 1 97 ? 20.595 41.783 -19.175 1.00 46.84 97 ARG A O 1
ATOM 756 N N . LEU A 1 98 ? 19.930 43.864 -19.151 1.00 38.12 98 LEU A N 1
ATOM 757 C CA . LEU A 1 98 ? 20.185 45.265 -18.786 1.00 38.12 98 LEU A CA 1
ATOM 758 C C . LEU A 1 98 ? 19.593 46.096 -19.982 1.00 38.12 98 LEU A C 1
ATOM 760 O O . LEU A 1 98 ? 19.616 45.586 -21.097 1.00 38.12 98 LEU A O 1
ATOM 764 N N . ILE A 1 99 ? 18.979 47.285 -19.873 1.00 39.00 99 ILE A N 1
ATOM 765 C CA . ILE A 1 99 ? 19.622 48.621 -19.938 1.00 39.00 99 ILE A CA 1
ATOM 766 C C . ILE A 1 99 ? 18.547 49.709 -20.166 1.00 39.00 99 ILE A C 1
ATOM 768 O O . ILE A 1 99 ? 17.616 49.513 -20.944 1.00 39.00 99 ILE A O 1
ATOM 772 N N . LEU A 1 100 ? 18.746 50.848 -19.489 1.00 34.78 100 LEU A N 1
ATOM 773 C CA . LEU A 1 100 ? 18.157 52.180 -19.695 1.00 34.78 100 LEU A CA 1
ATOM 774 C C . LEU A 1 100 ? 18.327 52.719 -21.132 1.00 34.78 100 LEU A C 1
ATOM 776 O O . LEU A 1 100 ? 19.436 52.677 -21.665 1.00 34.78 100 LEU A O 1
ATOM 780 N N . LEU A 1 101 ? 17.302 53.396 -21.655 1.00 55.69 101 LEU A N 1
ATOM 781 C CA . LEU A 1 101 ? 17.457 54.582 -22.509 1.00 55.69 101 LEU A CA 1
ATOM 782 C C . LEU A 1 101 ? 16.595 55.709 -21.940 1.00 55.69 101 LEU A C 1
ATOM 784 O O . LEU A 1 101 ? 15.453 55.401 -21.529 1.00 55.69 101 LEU A O 1
#

Sequence (101 aa):
MKIRTHAESHVVELDDGSQWQIFPGDLATTLSWKPETELHLEPSRDQVSSHVLVNAADRTRVRVIAAGEAWPDGEVKDALKGARVLRVAEVGTEPSRLILL

Secondary structure (DSSP, 8-state):
-BEEEEEETTEEEETTS-EEEEPGGGHHHHTT--TT-BEEEEE--SSS-SEEEEETTT--EEEEEETT----HHHHHHHHHHTS-----------------

pLDDT: mean 79.43, std 18.03, range [34.78, 96.06]

Radius of gyration: 19.36 Å; chains: 1; bounding box: 33×68×35 Å